Protein AF-A0A967GK00-F1 (afdb_monomer_lite)

Secondary structure (DSSP, 8-state):
----S---------TTHHHH--HHHHHHHHHHHHHS---HHHHHHHHHHHHHHHHHHHHHHHHHHHHTTSS-HHHHHHHHHHHHHHHHHHHHHHHH--

Structure (mmCIF, N/CA/C/O backbone):
data_AF-A0A967GK00-F1
#
_entry.id   AF-A0A967GK00-F1
#
loop_
_atom_site.group_PDB
_atom_site.id
_atom_site.type_symbol
_atom_site.label_atom_id
_atom_site.label_alt_id
_atom_site.label_comp_id
_atom_site.label_asym_id
_atom_site.label_entity_id
_atom_site.label_seq_id
_atom_site.pdbx_PDB_ins_code
_atom_site.Cartn_x
_atom_site.Cartn_y
_atom_site.Cartn_z
_atom_site.occupancy
_atom_site.B_iso_or_equiv
_atom_site.auth_seq_id
_atom_site.auth_comp_id
_atom_site.auth_asym_id
_atom_site.auth_atom_id
_atom_site.pdbx_PDB_model_num
ATOM 1 N N . MET A 1 1 ? 28.459 27.194 -27.370 1.00 40.53 1 MET A N 1
ATOM 2 C CA . MET A 1 1 ? 28.196 26.774 -25.976 1.00 40.53 1 MET A CA 1
ATOM 3 C C . MET A 1 1 ? 26.687 26.791 -25.771 1.00 40.53 1 MET A C 1
ATOM 5 O O . MET A 1 1 ? 26.167 27.741 -25.201 1.00 40.53 1 MET A O 1
ATOM 9 N N . ASN A 1 2 ? 25.970 25.809 -26.327 1.00 37.00 2 ASN A N 1
ATOM 10 C CA . ASN A 1 2 ? 24.508 25.819 -26.286 1.00 37.00 2 ASN A CA 1
ATOM 11 C C . ASN A 1 2 ? 23.996 25.078 -25.055 1.00 37.00 2 ASN A C 1
ATOM 13 O O . ASN A 1 2 ? 24.084 23.857 -24.944 1.00 37.00 2 ASN A O 1
ATOM 17 N N . SER A 1 3 ? 23.472 25.897 -24.149 1.00 50.66 3 SER A N 1
ATOM 18 C CA . SER A 1 3 ? 22.549 25.573 -23.074 1.00 50.66 3 SER A CA 1
ATOM 19 C C . SER A 1 3 ? 21.482 24.572 -23.529 1.00 50.66 3 SER A C 1
ATOM 21 O O . SER A 1 3 ? 20.521 24.950 -24.188 1.00 50.66 3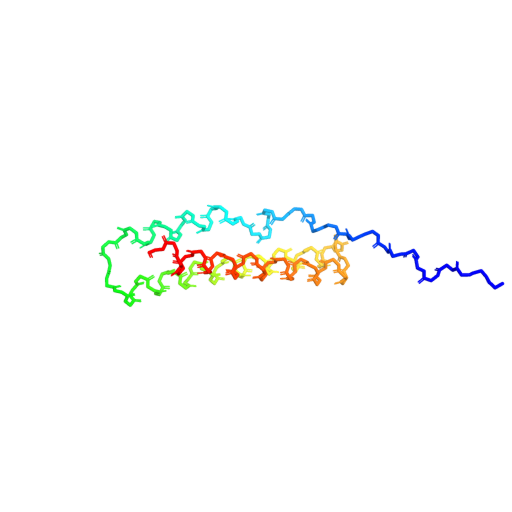 SER A O 1
ATOM 23 N N . THR A 1 4 ? 21.649 23.308 -23.140 1.00 50.62 4 THR A N 1
ATOM 24 C CA . THR A 1 4 ? 20.596 22.275 -23.196 1.00 50.62 4 THR A CA 1
ATOM 25 C C . THR A 1 4 ? 20.560 21.511 -21.865 1.00 50.62 4 THR A C 1
ATOM 27 O O . THR A 1 4 ? 20.416 20.299 -21.829 1.00 50.62 4 THR A O 1
ATOM 30 N N . LEU A 1 5 ? 20.782 22.219 -20.749 1.00 51.03 5 LEU A N 1
ATOM 31 C CA . LEU A 1 5 ? 20.806 21.644 -19.393 1.00 51.03 5 LEU A CA 1
ATOM 32 C C . LEU A 1 5 ? 19.485 21.820 -18.625 1.00 51.03 5 LEU A C 1
ATOM 34 O O . LEU A 1 5 ? 19.451 21.590 -17.422 1.00 51.03 5 LEU A O 1
ATOM 38 N N . LEU A 1 6 ? 18.401 22.222 -19.294 1.00 49.16 6 LEU A N 1
ATOM 39 C CA . LEU A 1 6 ? 17.076 22.366 -18.680 1.00 49.16 6 LEU A CA 1
ATOM 40 C C . LEU A 1 6 ? 15.940 21.886 -19.595 1.00 49.16 6 LEU A C 1
ATOM 42 O O . LEU A 1 6 ? 14.817 22.365 -19.462 1.00 49.16 6 LEU A O 1
ATOM 46 N N . ASP A 1 7 ? 16.191 20.918 -20.482 1.00 47.00 7 ASP A N 1
ATOM 47 C CA . ASP A 1 7 ? 15.090 20.037 -20.889 1.00 47.00 7 ASP A CA 1
ATOM 48 C C . ASP A 1 7 ? 14.865 19.102 -19.705 1.00 47.00 7 ASP A C 1
ATOM 50 O O . ASP A 1 7 ? 15.509 18.069 -19.536 1.00 47.00 7 ASP A O 1
ATOM 54 N N . SER A 1 8 ? 14.053 19.588 -18.770 1.00 54.59 8 SER A N 1
ATOM 55 C CA . SER A 1 8 ? 13.590 18.777 -17.658 1.00 54.59 8 SER A CA 1
ATOM 56 C C . SER A 1 8 ? 12.787 17.667 -18.311 1.00 54.59 8 SER A C 1
ATOM 58 O O . SER A 1 8 ? 11.767 17.977 -18.928 1.00 54.59 8 SER A O 1
ATOM 60 N N . ASP A 1 9 ? 13.260 16.421 -18.227 1.00 55.47 9 ASP A N 1
ATOM 61 C CA . ASP A 1 9 ? 12.470 15.263 -18.641 1.00 55.47 9 ASP A CA 1
ATOM 62 C C . ASP A 1 9 ? 11.039 15.488 -18.129 1.00 55.47 9 ASP A C 1
ATOM 64 O O . ASP A 1 9 ? 10.872 15.730 -16.921 1.00 55.47 9 ASP A O 1
ATOM 68 N N . PRO A 1 10 ? 10.020 15.527 -19.013 1.00 58.19 10 PRO A N 1
ATOM 69 C CA . PRO A 1 10 ? 8.656 15.800 -18.590 1.00 58.19 10 PRO A CA 1
ATOM 70 C C . PRO A 1 10 ? 8.337 14.836 -17.456 1.00 58.19 10 PRO A C 1
ATOM 72 O O . PRO A 1 10 ? 8.632 13.650 -17.591 1.00 58.19 10 PRO A O 1
ATOM 75 N N . ILE A 1 11 ? 7.817 15.354 -16.330 1.00 60.47 11 ILE A N 1
ATOM 76 C CA . ILE A 1 11 ? 7.574 14.575 -15.105 1.00 60.47 11 ILE A CA 1
ATOM 77 C C . ILE A 1 11 ? 6.924 13.255 -15.507 1.00 60.47 11 ILE A C 1
ATOM 79 O O . ILE A 1 11 ? 5.750 13.216 -15.875 1.00 60.47 11 ILE A O 1
ATOM 83 N N . GLN A 1 12 ? 7.718 12.184 -15.505 1.00 66.75 12 GLN A N 1
ATOM 84 C CA . GLN A 1 12 ? 7.258 10.933 -16.071 1.00 66.75 12 GLN A CA 1
ATOM 85 C C . GLN A 1 12 ? 6.254 10.339 -15.097 1.00 66.75 12 GLN A C 1
ATOM 87 O O . GLN A 1 12 ? 6.599 9.923 -13.985 1.00 66.75 12 GLN A O 1
ATOM 92 N N . GLU A 1 13 ? 5.000 10.354 -15.528 1.00 81.81 13 GLU A N 1
ATOM 93 C CA . GLU A 1 13 ? 3.874 9.888 -14.747 1.00 81.81 13 GLU A CA 1
ATOM 94 C C . GLU A 1 13 ? 4.030 8.411 -14.374 1.00 81.81 13 GLU A C 1
ATOM 96 O O . GLU A 1 13 ? 4.479 7.585 -15.173 1.00 81.81 13 GLU A O 1
ATOM 101 N N . VAL A 1 14 ? 3.647 8.058 -13.143 1.00 88.62 14 VAL A N 1
ATOM 102 C CA . VAL A 1 14 ? 3.673 6.659 -12.695 1.00 88.62 14 VAL A CA 1
ATOM 103 C C . VAL A 1 14 ? 2.613 5.891 -13.481 1.00 88.62 14 VAL A C 1
ATOM 105 O O . VAL A 1 14 ? 1.415 6.073 -13.256 1.00 88.62 14 VAL A O 1
ATOM 108 N N . SER A 1 15 ? 3.037 5.036 -14.411 1.00 89.06 15 SER A N 1
ATOM 109 C CA . SER A 1 15 ? 2.135 4.214 -15.221 1.00 89.06 15 SER A CA 1
ATOM 110 C C . SER A 1 15 ? 1.465 3.128 -14.372 1.00 89.06 15 SER A C 1
ATOM 112 O O . SER A 1 15 ? 2.000 2.679 -13.356 1.00 89.06 15 SER A O 1
ATOM 114 N N . GLY A 1 16 ? 0.260 2.696 -14.754 1.00 92.19 16 GLY A N 1
ATOM 115 C CA . GLY A 1 16 ? -0.403 1.556 -14.108 1.00 92.19 16 GLY A CA 1
ATOM 116 C C . GLY A 1 16 ? -0.569 1.697 -12.586 1.00 92.19 16 GLY A C 1
ATOM 117 O O . GLY A 1 16 ? -0.381 0.720 -11.863 1.00 92.19 16 GLY A O 1
ATOM 118 N N . ARG A 1 17 ? -0.891 2.900 -12.087 1.00 95.44 17 ARG A N 1
ATOM 119 C CA . ARG A 1 17 ? -1.007 3.218 -10.645 1.00 95.44 17 ARG A CA 1
ATOM 120 C C . ARG A 1 17 ? -1.874 2.230 -9.861 1.00 95.44 17 ARG A C 1
ATOM 122 O O . ARG A 1 17 ? -1.502 1.829 -8.766 1.00 95.44 17 ARG A O 1
ATOM 129 N N . ARG A 1 18 ? -2.999 1.800 -10.446 1.00 95.75 18 ARG A N 1
ATOM 130 C CA . ARG A 1 18 ? -3.936 0.844 -9.827 1.00 95.75 18 ARG A CA 1
ATOM 131 C C . ARG A 1 18 ? -3.331 -0.539 -9.596 1.00 95.75 18 ARG A C 1
ATOM 133 O O . ARG A 1 18 ? -3.790 -1.228 -8.697 1.00 95.75 18 ARG A O 1
ATOM 140 N N . ALA A 1 19 ? -2.336 -0.933 -10.393 1.00 97.12 19 ALA A N 1
ATOM 141 C CA . ALA A 1 19 ? -1.618 -2.183 -10.170 1.00 97.12 19 ALA A CA 1
ATOM 142 C C . ALA A 1 19 ? -0.657 -2.073 -8.976 1.00 97.12 19 ALA A C 1
ATOM 144 O O . ALA A 1 19 ? -0.488 -3.053 -8.266 1.00 97.12 19 ALA A O 1
ATOM 145 N N . ILE A 1 20 ? -0.089 -0.885 -8.717 1.00 97.75 20 ILE A N 1
ATOM 146 C CA . ILE A 1 20 ? 0.745 -0.633 -7.528 1.00 97.75 20 ILE A CA 1
ATOM 147 C C . ILE A 1 20 ? -0.130 -0.592 -6.272 1.00 97.75 20 ILE A C 1
ATOM 149 O O . ILE A 1 20 ? 0.158 -1.263 -5.291 1.00 97.75 20 ILE A O 1
ATOM 153 N N . VAL A 1 21 ? -1.204 0.199 -6.287 1.00 98.00 21 VAL A N 1
ATOM 154 C CA . VAL A 1 21 ? -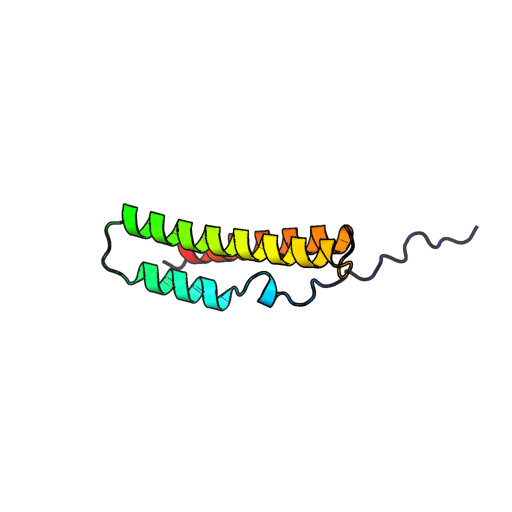2.149 0.269 -5.169 1.00 98.00 21 VAL A CA 1
ATOM 155 C C . VAL A 1 21 ? -3.517 0.737 -5.649 1.00 98.00 21 VAL A C 1
ATOM 157 O O . VAL A 1 21 ? -3.654 1.743 -6.351 1.00 98.00 21 VAL A O 1
ATOM 160 N N . HIS A 1 22 ? -4.561 0.016 -5.246 1.00 97.50 22 HIS A N 1
ATOM 161 C CA . HIS A 1 22 ? -5.940 0.363 -5.556 1.00 97.50 22 HIS A CA 1
ATOM 162 C C . HIS A 1 22 ? -6.612 1.057 -4.365 1.00 97.50 22 HIS A C 1
ATOM 164 O O . HIS A 1 22 ? -7.373 0.444 -3.616 1.00 97.50 22 HIS A O 1
ATOM 170 N N . ARG A 1 23 ? -6.346 2.360 -4.206 1.00 95.06 23 ARG A N 1
ATOM 171 C CA . ARG A 1 23 ? -6.776 3.155 -3.040 1.00 95.06 23 ARG A CA 1
ATOM 172 C C . ARG A 1 23 ? -8.248 2.963 -2.653 1.00 95.06 23 ARG A C 1
ATOM 174 O O . ARG A 1 23 ? -8.532 2.653 -1.508 1.00 95.06 23 ARG A O 1
ATOM 181 N N . ALA A 1 24 ? -9.170 3.075 -3.610 1.00 94.94 24 ALA A N 1
ATOM 182 C CA . ALA A 1 24 ? -10.604 2.969 -3.326 1.00 94.94 24 ALA A CA 1
ATOM 183 C C . ALA A 1 24 ? -11.037 1.574 -2.829 1.00 94.94 24 ALA A C 1
ATOM 185 O O . ALA A 1 24 ? -12.020 1.464 -2.105 1.00 94.94 24 ALA A O 1
ATOM 186 N N . ALA A 1 25 ? -10.312 0.516 -3.215 1.00 96.31 25 ALA A N 1
ATOM 187 C CA . ALA A 1 25 ? -10.592 -0.835 -2.718 1.00 96.31 25 ALA A CA 1
ATOM 188 C C . ALA A 1 25 ? -10.063 -0.975 -1.291 1.00 96.31 25 ALA A C 1
ATOM 190 O O . ALA A 1 25 ? -10.801 -1.394 -0.409 1.00 96.31 25 ALA A O 1
ATOM 191 N N . LEU A 1 26 ? -8.840 -0.491 -1.054 1.00 97.12 26 LEU A N 1
ATOM 192 C CA . LEU A 1 26 ? -8.232 -0.463 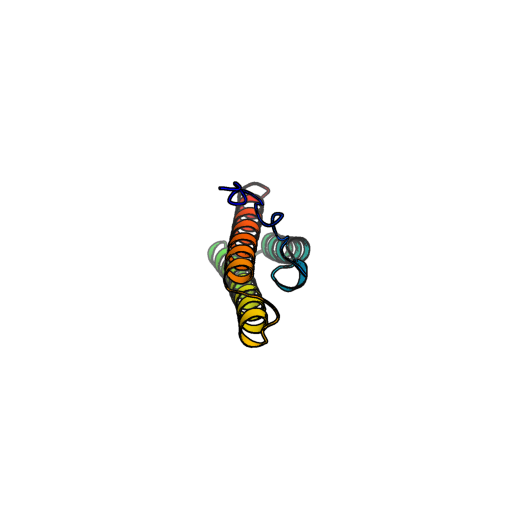0.270 1.00 97.12 26 LEU A CA 1
ATOM 193 C C . LEU A 1 26 ? -9.094 0.315 1.282 1.00 97.12 26 LEU A C 1
ATOM 195 O O . LEU A 1 26 ? -9.346 -0.159 2.382 1.00 97.12 26 LEU A O 1
ATOM 199 N N . GLU A 1 27 ? -9.615 1.482 0.900 1.00 96.50 27 GLU A N 1
ATOM 200 C CA . GLU A 1 27 ? -10.565 2.256 1.715 1.00 96.50 27 GLU A CA 1
ATOM 201 C C . GLU A 1 27 ? -11.895 1.524 1.949 1.00 96.50 27 GLU A C 1
ATOM 203 O O . GLU A 1 27 ? -12.540 1.733 2.974 1.00 96.50 27 GLU A O 1
ATOM 208 N N . GLY A 1 28 ? -12.335 0.688 1.006 1.00 96.44 28 GLY A N 1
ATOM 209 C CA . GLY A 1 28 ? -13.480 -0.206 1.185 1.00 96.44 28 GLY A CA 1
ATOM 210 C C . GLY A 1 28 ? -13.210 -1.248 2.267 1.00 96.44 28 GLY A C 1
ATOM 211 O O . GLY A 1 28 ? -13.926 -1.285 3.262 1.00 96.44 28 GLY A O 1
ATOM 212 N N . GLU A 1 29 ? -12.119 -2.000 2.134 1.00 97.06 29 GLU A N 1
ATOM 213 C CA . GLU A 1 29 ? -11.718 -3.038 3.095 1.00 97.06 29 GLU A CA 1
ATOM 214 C C . GLU A 1 29 ? -11.539 -2.476 4.515 1.00 97.06 29 GLU A C 1
ATOM 216 O O . GLU A 1 29 ? -11.969 -3.072 5.504 1.00 97.06 29 GLU A O 1
ATOM 221 N N . LEU A 1 30 ? -10.933 -1.291 4.641 1.00 96.38 30 LEU A N 1
ATOM 222 C CA . LEU A 1 30 ? -10.759 -0.653 5.943 1.00 96.38 30 LEU A CA 1
ATOM 223 C C . LEU A 1 30 ? -12.076 -0.172 6.566 1.00 96.38 30 LEU A C 1
ATOM 225 O O . LEU A 1 30 ? -12.185 -0.163 7.795 1.00 96.38 30 LEU A O 1
ATOM 229 N N . ARG A 1 31 ? -13.061 0.233 5.753 1.00 95.44 31 ARG A N 1
ATOM 230 C CA . ARG A 1 31 ? -14.411 0.564 6.234 1.00 95.44 31 ARG A CA 1
ATOM 231 C C . ARG A 1 31 ? -15.154 -0.682 6.693 1.00 95.44 31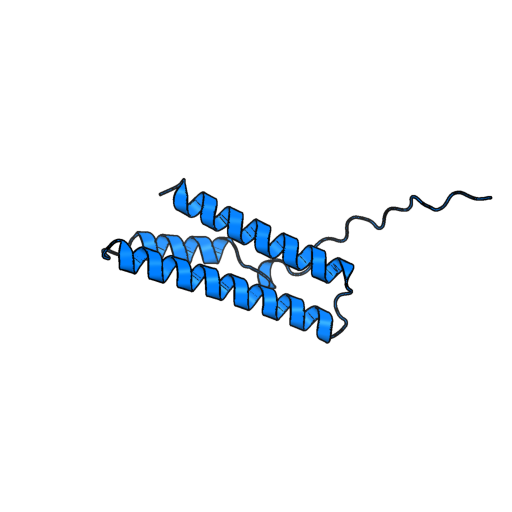 ARG A C 1
ATOM 233 O O . ARG A 1 31 ? -15.718 -0.661 7.777 1.00 95.44 31 ARG A O 1
ATOM 240 N N . GLU A 1 32 ? -15.057 -1.780 5.952 1.00 95.88 32 GLU A N 1
ATOM 241 C CA . GLU A 1 32 ? -15.646 -3.057 6.366 1.00 95.88 32 GLU A CA 1
ATOM 242 C C . GLU A 1 32 ? -15.101 -3.495 7.730 1.00 95.88 32 GLU A C 1
ATOM 244 O O . GLU A 1 32 ? -15.873 -3.791 8.636 1.00 95.88 32 GLU A O 1
ATOM 249 N N . ILE A 1 33 ? -13.779 -3.438 7.940 1.00 95.75 33 ILE A N 1
ATOM 250 C CA . ILE A 1 33 ? -13.167 -3.723 9.252 1.00 95.75 33 ILE A CA 1
ATOM 251 C C . ILE A 1 33 ? -13.695 -2.780 10.341 1.00 95.75 33 ILE A C 1
ATOM 253 O O . ILE A 1 33 ? -13.847 -3.190 11.497 1.00 95.75 33 ILE A O 1
ATOM 257 N N . ALA A 1 34 ? -13.941 -1.517 9.993 1.00 92.44 34 ALA A N 1
ATOM 258 C CA . ALA A 1 34 ? -14.432 -0.514 10.923 1.00 92.44 34 ALA A CA 1
ATOM 259 C C . ALA A 1 34 ? -15.870 -0.763 11.391 1.00 92.44 34 ALA A C 1
ATOM 261 O O . ALA A 1 34 ? -16.187 -0.414 12.527 1.00 92.44 34 ALA A O 1
ATOM 262 N N . GLU A 1 35 ? -16.696 -1.364 10.537 1.00 94.38 35 GLU A N 1
ATOM 263 C CA . GLU A 1 35 ? -18.099 -1.698 10.799 1.00 94.38 35 GLU A CA 1
ATOM 264 C C . GLU A 1 35 ? -18.269 -3.001 11.598 1.00 94.38 35 GLU A C 1
ATOM 266 O O . GLU A 1 35 ? -19.335 -3.243 12.163 1.00 94.38 35 GLU A O 1
ATOM 271 N N . LEU A 1 36 ? -17.226 -3.834 11.691 1.00 94.19 36 LEU A N 1
ATOM 272 C CA . LEU A 1 36 ? -17.258 -5.045 12.511 1.00 94.19 36 LEU A CA 1
ATOM 273 C C . LEU A 1 36 ? -17.296 -4.711 14.010 1.00 94.19 36 LEU A C 1
ATOM 275 O O . LEU A 1 36 ? -16.482 -3.925 14.505 1.00 94.19 36 LEU A O 1
ATOM 279 N N . ASP A 1 37 ? -18.165 -5.407 14.747 1.00 95.12 37 ASP A N 1
ATOM 280 C CA . ASP A 1 37 ? -18.211 -5.372 16.213 1.00 95.12 37 ASP A CA 1
ATOM 281 C C . ASP A 1 37 ? -17.066 -6.209 16.808 1.00 95.12 37 ASP A C 1
ATOM 283 O O . ASP A 1 37 ? -17.223 -7.367 17.197 1.00 95.12 37 ASP A O 1
ATOM 287 N N . LEU A 1 38 ? -15.861 -5.637 16.783 1.00 94.81 38 LEU A N 1
ATOM 288 C CA . LEU A 1 38 ? -14.637 -6.253 17.288 1.00 94.81 38 LEU A CA 1
ATOM 289 C C . LEU A 1 38 ? -14.049 -5.447 18.449 1.00 94.81 38 LEU A C 1
ATOM 291 O O . LEU A 1 38 ? -14.115 -4.212 18.460 1.00 94.81 38 LEU A O 1
ATOM 295 N N . PRO A 1 39 ? -13.340 -6.108 19.383 1.00 96.81 39 PRO A N 1
ATOM 296 C CA . PRO A 1 39 ? -12.493 -5.406 20.335 1.00 96.81 39 PRO A CA 1
ATOM 297 C C . PRO A 1 39 ? -11.503 -4.481 19.610 1.00 96.81 39 PRO A C 1
ATOM 299 O O . PRO A 1 39 ? -10.873 -4.868 18.624 1.00 96.81 39 PRO A O 1
ATOM 302 N N . LYS A 1 40 ? -11.291 -3.268 20.141 1.00 92.25 40 LYS A N 1
ATOM 303 C CA . LYS A 1 40 ? -10.434 -2.237 19.513 1.00 92.25 40 LYS A CA 1
ATOM 304 C C . LYS A 1 40 ? -9.041 -2.743 19.117 1.00 92.25 40 LYS A C 1
ATOM 306 O O . LYS A 1 40 ? -8.515 -2.360 18.073 1.00 92.25 40 LYS A O 1
ATOM 311 N N . GLY A 1 41 ? -8.435 -3.593 19.950 1.00 96.25 41 GLY A N 1
ATOM 312 C CA . GLY A 1 41 ? -7.120 -4.179 19.678 1.00 96.25 41 GLY A CA 1
ATOM 313 C C . GLY A 1 41 ? -7.119 -5.087 18.446 1.00 96.25 41 GLY A C 1
ATOM 314 O O . GLY A 1 41 ? -6.216 -4.996 17.617 1.00 96.25 41 GLY A O 1
ATOM 315 N N . GLU A 1 42 ? -8.160 -5.903 18.287 1.00 97.06 42 GLU A N 1
ATOM 316 C CA . GLU A 1 42 ? -8.312 -6.795 17.139 1.00 97.06 42 GLU A CA 1
ATOM 317 C C . GLU A 1 42 ? -8.604 -6.010 15.859 1.00 97.06 42 GLU A C 1
ATOM 319 O O . GLU A 1 42 ? -7.975 -6.243 14.827 1.00 97.06 42 GLU A O 1
ATOM 324 N N . GLN A 1 43 ? -9.484 -5.012 15.935 1.00 95.50 43 GLN A N 1
ATOM 325 C CA . GLN A 1 43 ? -9.788 -4.148 14.797 1.00 95.50 43 GLN A CA 1
ATOM 326 C C . GLN A 1 43 ? -8.536 -3.413 14.287 1.00 95.50 43 GLN A C 1
ATOM 328 O O . GLN A 1 43 ? -8.283 -3.359 13.079 1.00 95.50 43 GLN A O 1
ATOM 333 N N . ARG A 1 44 ? -7.697 -2.905 15.203 1.00 95.06 44 ARG A N 1
ATOM 334 C CA . ARG A 1 44 ? -6.401 -2.299 14.863 1.00 95.06 44 ARG A CA 1
ATOM 335 C C . ARG A 1 44 ? -5.456 -3.308 14.213 1.00 95.06 44 ARG A C 1
ATOM 337 O O . ARG A 1 44 ? -4.814 -2.970 13.223 1.00 95.06 44 ARG A O 1
ATOM 344 N N . ALA A 1 45 ? -5.367 -4.529 14.741 1.00 97.62 45 ALA A N 1
ATOM 345 C CA . ALA A 1 45 ? -4.514 -5.571 14.171 1.00 97.62 45 ALA A CA 1
ATOM 346 C C . ALA A 1 45 ? -4.926 -5.924 12.732 1.00 97.62 45 ALA A C 1
ATOM 348 O O . ALA A 1 45 ? -4.070 -5.971 11.850 1.00 97.62 45 ALA A O 1
ATOM 349 N N . ARG A 1 46 ? -6.232 -6.081 12.470 1.00 97.88 46 ARG A N 1
ATOM 350 C CA . ARG A 1 46 ? -6.761 -6.340 11.120 1.00 97.88 46 ARG A CA 1
ATOM 351 C C . ARG A 1 46 ? -6.501 -5.177 10.161 1.00 97.88 46 ARG A C 1
ATOM 353 O O . ARG A 1 46 ? -6.029 -5.398 9.051 1.00 97.88 46 ARG A O 1
ATOM 360 N N . THR A 1 47 ? -6.721 -3.943 10.617 1.00 96.62 47 THR A N 1
ATOM 361 C CA . THR A 1 47 ? -6.413 -2.723 9.846 1.00 96.62 47 THR A CA 1
ATOM 362 C C . THR A 1 47 ? -4.938 -2.693 9.431 1.00 96.62 47 THR A C 1
ATOM 364 O O . THR A 1 47 ? -4.613 -2.481 8.264 1.00 96.62 47 THR A O 1
ATOM 367 N N . LEU A 1 48 ? -4.026 -2.948 10.377 1.00 96.94 48 LEU A N 1
ATOM 368 C CA . LEU A 1 48 ? -2.587 -2.979 10.104 1.00 96.94 48 LEU A CA 1
ATOM 369 C C . LEU A 1 48 ? -2.198 -4.113 9.151 1.00 96.94 48 LEU A C 1
ATOM 371 O O . LEU A 1 48 ? -1.322 -3.912 8.312 1.00 96.94 48 LEU A O 1
ATOM 375 N N . ALA A 1 49 ? -2.839 -5.279 9.255 1.00 98.19 49 ALA A N 1
ATOM 376 C CA . ALA A 1 49 ? -2.591 -6.400 8.353 1.00 98.19 49 ALA A CA 1
ATOM 377 C C . ALA A 1 49 ? -2.943 -6.048 6.899 1.00 98.19 49 ALA A C 1
ATOM 379 O O . ALA A 1 49 ? -2.130 -6.282 6.006 1.00 98.19 49 ALA A O 1
ATOM 380 N N . VAL A 1 50 ? -4.098 -5.416 6.674 1.00 98.12 50 VAL A N 1
ATOM 381 C CA . VAL A 1 50 ? -4.537 -4.963 5.344 1.00 98.12 50 VAL A CA 1
ATOM 382 C C . VAL A 1 50 ? -3.587 -3.907 4.766 1.00 98.12 50 VAL A C 1
ATOM 384 O O . VAL A 1 50 ? -3.117 -4.039 3.636 1.00 98.12 50 VAL A O 1
ATOM 387 N N . LEU A 1 51 ? -3.211 -2.899 5.559 1.00 97.69 51 LEU A N 1
ATOM 388 C CA . LEU A 1 51 ? -2.247 -1.877 5.131 1.00 97.69 51 LEU A CA 1
ATOM 389 C C . LEU A 1 51 ? -0.874 -2.472 4.789 1.00 97.69 51 LEU A C 1
ATOM 391 O O . LEU A 1 51 ? -0.237 -2.054 3.820 1.00 97.69 51 LEU A O 1
ATOM 395 N N . ARG A 1 52 ? -0.413 -3.455 5.572 1.00 97.94 52 ARG A N 1
ATOM 396 C CA . ARG A 1 52 ? 0.850 -4.154 5.313 1.00 97.94 52 ARG A CA 1
ATOM 397 C C . ARG A 1 52 ? 0.789 -4.945 4.012 1.00 97.94 52 ARG A C 1
ATOM 399 O O . ARG A 1 52 ? 1.710 -4.834 3.212 1.00 97.94 52 ARG A O 1
ATOM 406 N N . ALA A 1 53 ? -0.295 -5.682 3.782 1.00 98.38 53 ALA A N 1
ATOM 407 C CA . ALA A 1 53 ? -0.489 -6.433 2.548 1.00 98.38 53 ALA A CA 1
ATOM 408 C C . ALA A 1 53 ? -0.482 -5.510 1.317 1.00 98.38 53 ALA A C 1
ATOM 410 O O . ALA A 1 53 ? 0.181 -5.814 0.330 1.00 98.38 53 ALA A O 1
ATOM 411 N N . ALA A 1 54 ? -1.134 -4.345 1.398 1.00 98.38 54 ALA A N 1
ATOM 412 C CA . ALA A 1 54 ? -1.121 -3.355 0.322 1.00 98.38 54 ALA A CA 1
ATOM 413 C C . ALA A 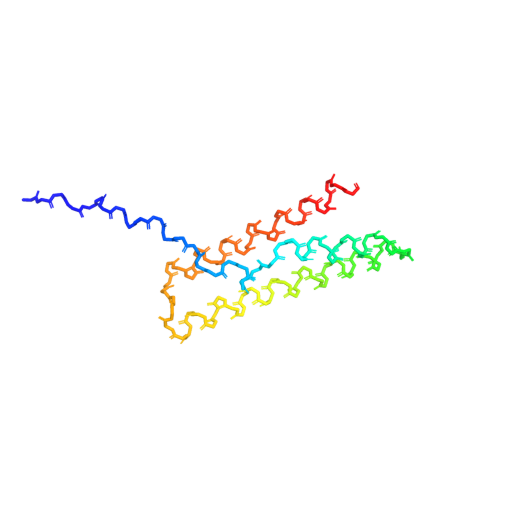1 54 ? 0.287 -2.790 0.046 1.00 98.38 54 ALA A C 1
ATOM 415 O O . ALA A 1 54 ? 0.671 -2.622 -1.112 1.00 98.38 54 ALA A O 1
ATOM 416 N N . LEU A 1 55 ? 1.071 -2.520 1.097 1.00 98.12 55 LEU A N 1
ATOM 417 C CA . LEU A 1 55 ? 2.468 -2.090 0.969 1.00 98.12 55 LEU A CA 1
ATOM 418 C C . LEU A 1 55 ? 3.353 -3.165 0.331 1.00 98.12 55 LEU A C 1
ATOM 420 O O . LEU A 1 55 ? 4.153 -2.847 -0.549 1.00 98.12 55 LEU A O 1
ATOM 424 N N . ASP A 1 56 ? 3.224 -4.413 0.779 1.00 98.56 56 ASP A N 1
ATOM 425 C CA . ASP A 1 56 ? 4.011 -5.538 0.272 1.00 98.56 56 ASP A CA 1
ATOM 426 C C . ASP A 1 56 ? 3.672 -5.814 -1.202 1.00 98.56 56 ASP A C 1
ATOM 428 O O . ASP A 1 56 ? 4.577 -5.920 -2.030 1.00 98.56 56 ASP A O 1
ATOM 432 N N . HIS A 1 57 ? 2.381 -5.816 -1.555 1.00 98.56 57 HIS A N 1
ATOM 433 C CA . HIS A 1 57 ? 1.908 -5.935 -2.940 1.00 98.56 57 HIS A CA 1
ATOM 434 C C . HIS A 1 57 ? 2.476 -4.827 -3.832 1.00 98.56 57 HIS A C 1
ATOM 436 O O . HIS A 1 57 ? 3.086 -5.103 -4.865 1.00 98.56 57 HIS A O 1
ATOM 442 N N . GLY A 1 58 ? 2.329 -3.565 -3.420 1.00 98.31 58 GLY A N 1
ATOM 443 C CA . GLY A 1 58 ? 2.796 -2.433 -4.215 1.00 98.31 58 GLY A CA 1
ATOM 444 C C . GLY A 1 58 ? 4.309 -2.436 -4.422 1.00 98.31 58 GLY A C 1
ATOM 445 O O . GLY A 1 58 ? 4.774 -2.148 -5.523 1.00 98.31 58 GLY A O 1
ATOM 446 N N . ARG A 1 59 ? 5.084 -2.809 -3.396 1.00 98.44 59 ARG A N 1
ATOM 447 C CA . ARG A 1 59 ? 6.540 -2.981 -3.515 1.00 98.44 59 ARG A CA 1
ATOM 448 C C . ARG A 1 59 ? 6.899 -4.110 -4.472 1.00 98.44 59 ARG A C 1
ATOM 450 O O . ARG A 1 59 ? 7.768 -3.902 -5.312 1.00 98.44 59 ARG A O 1
ATOM 457 N N . GLY A 1 60 ? 6.208 -5.247 -4.388 1.00 98.62 60 GLY A N 1
ATOM 458 C CA . GLY A 1 60 ? 6.412 -6.375 -5.296 1.00 98.62 60 GLY A CA 1
ATOM 459 C C . GLY A 1 60 ? 6.149 -6.008 -6.758 1.00 98.62 60 GLY A C 1
ATOM 460 O O . GLY A 1 60 ? 6.935 -6.354 -7.634 1.00 98.62 60 GLY A O 1
ATOM 461 N N . GLU A 1 61 ? 5.100 -5.232 -7.038 1.00 98.38 61 GLU A N 1
ATOM 462 C CA . GLU A 1 61 ? 4.831 -4.748 -8.399 1.00 98.38 61 GLU A CA 1
ATOM 463 C C . GLU A 1 61 ? 5.888 -3.751 -8.892 1.00 98.38 61 GLU A C 1
ATOM 465 O O . GLU A 1 61 ? 6.267 -3.781 -10.064 1.00 98.38 61 GLU A O 1
ATOM 470 N N . VAL A 1 62 ? 6.401 -2.878 -8.020 1.00 98.00 62 VAL A N 1
ATOM 471 C CA . VAL A 1 62 ? 7.487 -1.954 -8.380 1.00 98.00 62 VAL A CA 1
ATOM 472 C C . VAL A 1 62 ? 8.792 -2.707 -8.650 1.00 98.00 62 VAL A C 1
ATOM 474 O O . VAL A 1 62 ? 9.449 -2.447 -9.657 1.00 98.00 62 VAL A O 1
ATOM 477 N N . GLU A 1 63 ? 9.138 -3.673 -7.800 1.00 98.25 63 GLU A N 1
ATOM 478 C CA . GLU A 1 63 ? 10.296 -4.552 -7.982 1.00 98.25 63 GLU A CA 1
ATOM 479 C C . GLU A 1 63 ? 10.196 -5.342 -9.290 1.00 98.25 63 GLU A C 1
ATOM 481 O O . GLU A 1 63 ? 11.129 -5.337 -10.092 1.00 98.25 63 GLU A O 1
ATOM 486 N N . LYS A 1 64 ? 9.039 -5.951 -9.564 1.00 98.19 64 LYS A N 1
ATOM 487 C CA . LYS A 1 64 ? 8.777 -6.689 -10.803 1.00 98.19 64 LYS A CA 1
ATOM 488 C C . LYS A 1 64 ? 9.014 -5.836 -12.052 1.00 98.19 64 LYS A C 1
ATOM 490 O O . LYS A 1 64 ? 9.629 -6.313 -13.005 1.00 98.19 64 LYS A O 1
ATOM 495 N N . ARG A 1 65 ? 8.551 -4.581 -12.068 1.00 96.94 65 ARG A N 1
ATOM 496 C CA . ARG A 1 65 ? 8.759 -3.659 -13.204 1.00 96.94 65 ARG A CA 1
ATOM 497 C C . ARG A 1 65 ? 10.227 -3.299 -13.396 1.00 96.94 65 ARG A C 1
ATOM 499 O O . ARG A 1 65 ? 10.698 -3.223 -14.526 1.00 96.94 65 ARG A O 1
ATOM 506 N N . PHE A 1 66 ? 10.953 -3.098 -12.300 1.00 96.50 66 PHE A N 1
ATOM 507 C CA . PHE A 1 66 ? 12.384 -2.824 -12.362 1.00 96.50 66 PHE A CA 1
ATOM 508 C C . PHE A 1 66 ? 13.160 -4.034 -12.902 1.00 96.50 66 PHE A C 1
ATOM 510 O O . PHE A 1 66 ? 13.933 -3.908 -13.848 1.00 96.50 66 PHE A O 1
ATOM 517 N N . LEU A 1 67 ? 12.902 -5.228 -12.362 1.00 97.75 67 LEU A N 1
ATOM 518 C CA . LEU A 1 67 ? 13.590 -6.460 -12.762 1.00 97.75 67 LEU A CA 1
ATOM 519 C C . LEU A 1 67 ? 13.266 -6.910 -14.194 1.00 97.75 67 LEU A C 1
ATOM 521 O O . LEU A 1 67 ? 14.102 -7.537 -14.839 1.00 97.75 67 LEU A O 1
ATOM 525 N N . SER A 1 68 ? 12.075 -6.589 -14.704 1.00 97.06 68 SER A N 1
ATOM 526 C CA . SER A 1 68 ? 11.683 -6.869 -16.096 1.00 97.06 68 SER A CA 1
ATOM 527 C C . SER A 1 68 ? 12.234 -5.859 -17.109 1.00 97.06 68 SER A C 1
ATOM 529 O O . SER A 1 68 ? 12.084 -6.068 -18.311 1.00 97.06 68 SER A O 1
ATOM 531 N N . GLY A 1 69 ? 12.876 -4.776 -16.654 1.00 92.94 69 GLY A N 1
ATOM 532 C CA . GLY A 1 69 ? 13.362 -3.696 -17.517 1.00 92.94 69 GLY A CA 1
ATOM 533 C C . GLY A 1 69 ? 12.264 -2.751 -18.019 1.00 92.94 69 GLY A C 1
ATOM 534 O O . GLY A 1 69 ? 12.543 -1.878 -18.836 1.00 92.94 69 GLY A O 1
ATOM 535 N N . GLU A 1 70 ? 11.027 -2.892 -17.528 1.00 91.44 70 GLU A N 1
ATOM 536 C CA . GLU A 1 70 ? 9.903 -1.999 -17.845 1.00 91.44 70 GLU A CA 1
ATOM 537 C C . GLU A 1 70 ? 10.044 -0.616 -17.186 1.00 91.44 70 GLU A C 1
ATOM 539 O O . GLU A 1 70 ? 9.419 0.352 -17.626 1.00 91.44 70 GLU A O 1
ATOM 544 N N . ALA A 1 71 ? 10.843 -0.512 -16.119 1.00 92.12 71 ALA A N 1
ATOM 545 C CA . ALA A 1 71 ? 11.099 0.725 -15.393 1.00 92.12 71 ALA A CA 1
ATOM 546 C C . ALA A 1 71 ? 12.593 0.913 -15.105 1.00 92.12 71 ALA A C 1
ATOM 548 O O . ALA A 1 71 ? 13.280 -0.010 -14.673 1.00 92.12 71 ALA A O 1
ATOM 549 N N . ASP A 1 72 ? 13.075 2.143 -15.270 1.00 92.69 72 ASP A N 1
ATOM 550 C CA . ASP A 1 72 ? 14.408 2.547 -14.830 1.00 92.69 72 ASP A CA 1
ATOM 551 C C . ASP A 1 72 ? 14.425 2.945 -13.339 1.00 92.69 72 ASP A C 1
ATOM 553 O O . ASP A 1 72 ? 13.411 2.901 -12.627 1.00 92.69 72 ASP A O 1
ATOM 557 N N . GLY A 1 73 ? 15.595 3.351 -12.838 1.00 92.25 73 GLY A N 1
ATOM 558 C CA . GLY A 1 73 ? 15.751 3.769 -11.442 1.00 92.25 73 GLY A CA 1
ATOM 559 C C . GLY A 1 73 ? 14.876 4.972 -11.068 1.00 92.25 73 GLY A C 1
ATOM 560 O O . GLY A 1 73 ? 14.282 4.995 -9.988 1.00 92.25 73 GLY A O 1
ATOM 561 N N . HIS A 1 74 ? 14.730 5.950 -11.964 1.00 92.81 74 HIS A N 1
ATOM 562 C CA . HIS A 1 74 ? 13.924 7.141 -11.708 1.00 92.81 74 HIS A CA 1
ATOM 563 C C . HIS A 1 74 ? 12.429 6.811 -11.617 1.00 92.81 74 HIS A C 1
ATOM 565 O O . HIS A 1 74 ? 11.749 7.257 -10.688 1.00 92.81 74 HIS A O 1
ATOM 571 N N . ALA A 1 75 ? 11.917 5.996 -12.537 1.00 93.19 75 ALA A N 1
ATOM 572 C CA . ALA A 1 75 ? 10.546 5.504 -12.522 1.00 93.19 75 ALA A CA 1
ATOM 573 C C . ALA A 1 75 ? 10.267 4.648 -11.277 1.00 93.19 75 ALA A C 1
ATOM 575 O O . ALA A 1 75 ? 9.213 4.794 -10.657 1.00 93.19 75 ALA A O 1
ATOM 576 N N . THR A 1 76 ? 11.232 3.827 -10.856 1.00 95.50 76 THR A N 1
ATOM 577 C CA . THR A 1 76 ? 11.140 2.987 -9.651 1.00 95.50 76 THR A CA 1
ATOM 578 C C . THR A 1 76 ? 11.019 3.822 -8.375 1.00 95.50 76 THR A C 1
ATOM 580 O O . THR A 1 76 ? 10.160 3.555 -7.530 1.00 95.50 76 THR A O 1
ATOM 583 N N . VAL A 1 77 ? 11.835 4.873 -8.230 1.00 96.06 77 VAL A N 1
ATOM 584 C CA . VAL A 1 77 ? 11.742 5.797 -7.087 1.00 96.06 77 VAL A CA 1
ATOM 585 C C . VAL A 1 77 ? 10.393 6.511 -7.086 1.00 96.06 77 VAL A C 1
ATOM 587 O O . VAL A 1 77 ? 9.705 6.507 -6.065 1.00 96.06 77 VAL A O 1
ATOM 590 N N . ARG A 1 78 ? 9.961 7.054 -8.233 1.00 95.50 78 ARG A N 1
ATOM 591 C CA . ARG A 1 78 ? 8.654 7.720 -8.354 1.00 95.50 78 ARG A CA 1
ATOM 592 C C . ARG A 1 78 ? 7.497 6.792 -7.981 1.00 95.50 78 ARG A C 1
ATOM 594 O O . ARG A 1 78 ? 6.598 7.207 -7.254 1.00 95.50 78 ARG A O 1
ATOM 601 N N . ALA A 1 79 ? 7.533 5.540 -8.430 1.00 97.00 79 ALA A N 1
ATOM 602 C CA . ALA A 1 79 ? 6.507 4.551 -8.120 1.00 97.00 79 ALA A CA 1
ATOM 603 C C . ALA A 1 79 ? 6.454 4.207 -6.619 1.00 97.00 79 ALA A C 1
ATOM 605 O O . ALA A 1 79 ? 5.365 4.126 -6.050 1.00 97.00 79 ALA A O 1
ATOM 606 N N . ASN A 1 80 ? 7.609 4.089 -5.955 1.00 97.62 80 ASN A N 1
ATOM 607 C CA . ASN A 1 80 ? 7.674 3.913 -4.501 1.00 97.62 80 ASN A CA 1
ATOM 608 C C . ASN A 1 80 ? 7.153 5.142 -3.739 1.00 97.62 80 ASN A C 1
ATOM 610 O O . ASN A 1 80 ? 6.385 4.989 -2.791 1.00 97.62 80 ASN A O 1
ATOM 614 N N . CYS A 1 81 ? 7.520 6.359 -4.154 1.00 97.75 81 CYS A N 1
ATOM 615 C CA . CYS A 1 81 ? 6.993 7.589 -3.555 1.00 97.75 81 CYS A CA 1
ATOM 616 C C . CYS A 1 81 ? 5.470 7.669 -3.695 1.00 97.75 81 CYS A C 1
ATOM 618 O O . CYS A 1 81 ? 4.780 7.974 -2.724 1.00 97.75 81 CYS A O 1
ATOM 620 N N . PHE A 1 82 ? 4.948 7.339 -4.880 1.00 97.44 82 PHE A N 1
ATOM 621 C CA . PHE A 1 82 ? 3.512 7.258 -5.122 1.00 97.44 82 PHE A CA 1
ATOM 622 C C . PHE A 1 82 ? 2.837 6.251 -4.182 1.00 97.44 82 PHE A C 1
ATOM 624 O O . PHE A 1 82 ? 1.858 6.604 -3.531 1.00 97.44 82 PHE A O 1
ATOM 631 N N . LEU A 1 83 ? 3.371 5.029 -4.057 1.00 98.38 83 LEU A N 1
ATOM 632 C CA . LEU A 1 83 ? 2.833 4.015 -3.144 1.00 98.38 83 LEU A CA 1
ATOM 633 C C . LEU A 1 83 ? 2.738 4.543 -1.706 1.00 98.38 83 LEU A C 1
ATOM 635 O O . LEU A 1 83 ? 1.683 4.436 -1.083 1.00 98.38 83 LEU A O 1
ATOM 639 N N . ILE A 1 84 ? 3.816 5.137 -1.190 1.00 98.00 84 ILE A N 1
ATOM 640 C CA . ILE A 1 84 ? 3.841 5.667 0.177 1.00 98.00 84 ILE A CA 1
ATOM 641 C C . ILE A 1 84 ? 2.832 6.809 0.358 1.00 98.00 84 ILE A C 1
ATOM 643 O O . ILE A 1 84 ? 2.104 6.794 1.348 1.00 98.00 84 ILE A O 1
ATOM 647 N N . ASP A 1 85 ? 2.726 7.749 -0.589 1.00 97.94 85 ASP A N 1
ATOM 648 C CA . ASP A 1 85 ? 1.726 8.830 -0.527 1.00 97.94 85 ASP A CA 1
ATOM 649 C C . ASP A 1 85 ? 0.296 8.278 -0.441 1.00 97.94 85 ASP A C 1
ATOM 651 O O . ASP A 1 85 ? -0.496 8.713 0.396 1.00 97.94 85 ASP A O 1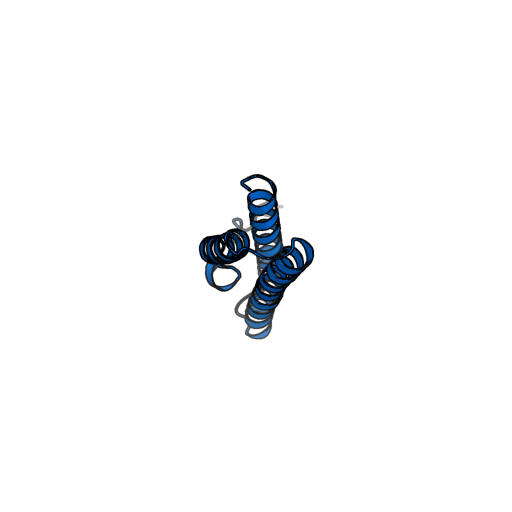
ATOM 655 N N . GLN A 1 86 ? -0.029 7.268 -1.253 1.00 97.62 86 GLN A N 1
ATOM 656 C CA . GLN A 1 86 ? -1.358 6.660 -1.220 1.00 97.62 86 GLN A CA 1
ATOM 657 C C . GLN A 1 86 ? -1.637 5.955 0.110 1.00 97.62 86 GLN A C 1
ATOM 659 O O . GLN A 1 86 ? -2.729 6.107 0.652 1.00 97.62 86 GLN A O 1
ATOM 664 N N . ILE A 1 87 ? -0.667 5.223 0.665 1.00 97.69 87 ILE A N 1
ATOM 665 C CA . ILE A 1 87 ? -0.830 4.552 1.963 1.00 97.69 87 ILE A CA 1
ATOM 666 C C . ILE A 1 87 ? -1.019 5.575 3.084 1.00 97.69 87 ILE A C 1
ATOM 668 O O . ILE A 1 87 ? -1.916 5.411 3.908 1.00 97.69 87 ILE A O 1
ATOM 672 N N . LEU A 1 88 ? -0.236 6.656 3.097 1.00 96.94 88 LEU A N 1
ATOM 673 C CA . LEU A 1 88 ? -0.392 7.728 4.080 1.00 96.94 88 LEU A CA 1
ATOM 674 C C . LEU A 1 88 ? -1.764 8.397 3.981 1.00 96.94 88 LEU A C 1
ATOM 676 O O . LEU A 1 88 ? -2.388 8.645 5.010 1.00 96.94 88 LEU A O 1
ATOM 680 N N . ARG A 1 89 ? -2.255 8.641 2.762 1.00 96.31 89 ARG A N 1
ATOM 681 C CA . ARG A 1 89 ? -3.587 9.210 2.532 1.00 96.31 89 ARG A CA 1
ATOM 682 C C . ARG A 1 89 ? -4.694 8.306 3.065 1.00 96.31 89 ARG A C 1
ATOM 684 O O . ARG A 1 89 ? -5.544 8.780 3.804 1.00 96.31 89 ARG A O 1
ATOM 691 N N . VAL A 1 90 ? -4.628 7.006 2.780 1.00 96.75 90 VAL A N 1
ATOM 692 C CA . VAL A 1 90 ? -5.598 6.029 3.299 1.00 96.75 90 VAL A CA 1
ATOM 693 C C . VAL A 1 90 ? -5.570 5.962 4.819 1.00 96.75 90 VAL A C 1
ATOM 695 O O . VAL A 1 90 ? -6.620 5.952 5.451 1.00 96.75 90 VAL A O 1
ATOM 698 N N . VAL A 1 91 ? -4.379 5.930 5.423 1.00 95.19 91 VAL A N 1
ATOM 699 C CA . VAL A 1 91 ? -4.238 5.940 6.885 1.00 95.19 91 VAL A CA 1
ATOM 700 C C . VAL A 1 91 ? -4.845 7.213 7.468 1.00 95.19 91 VAL A C 1
ATOM 702 O O . VAL A 1 91 ? -5.590 7.130 8.440 1.00 95.19 91 VAL A O 1
ATOM 705 N N . PHE A 1 92 ? -4.548 8.375 6.880 1.00 95.50 92 PHE A N 1
ATOM 706 C CA . PHE A 1 92 ? -5.082 9.664 7.313 1.00 95.50 92 PHE A CA 1
ATOM 707 C C . PHE A 1 92 ? -6.610 9.698 7.233 1.00 95.50 92 PHE A C 1
ATOM 709 O O . PHE A 1 92 ? -7.268 10.018 8.222 1.00 95.50 92 PHE A O 1
ATOM 716 N N . ASP A 1 93 ? -7.179 9.316 6.092 1.00 94.00 93 ASP A N 1
ATOM 717 C CA . ASP A 1 93 ? -8.627 9.279 5.897 1.00 94.00 93 ASP A CA 1
ATOM 718 C C . ASP A 1 93 ? -9.273 8.292 6.881 1.00 94.00 93 ASP A C 1
ATOM 720 O O . ASP A 1 93 ? -10.253 8.620 7.543 1.00 94.00 93 ASP A O 1
ATOM 724 N N . HIS A 1 94 ? -8.657 7.128 7.093 1.00 92.69 94 HIS A N 1
ATOM 725 C CA . HIS A 1 94 ? -9.132 6.136 8.050 1.00 92.69 94 HIS A CA 1
ATOM 726 C C . HIS A 1 94 ? -9.118 6.627 9.504 1.00 92.69 94 HIS A C 1
ATOM 728 O O . HIS A 1 94 ? -9.965 6.211 10.281 1.00 92.69 94 HIS A O 1
ATOM 734 N N . VAL A 1 95 ? -8.178 7.479 9.919 1.00 91.31 95 VAL A N 1
ATOM 735 C CA . VAL A 1 95 ? -8.156 7.987 11.306 1.00 91.31 95 VAL A CA 1
ATOM 736 C C . VAL A 1 95 ? -8.954 9.277 11.500 1.00 91.31 95 VAL A C 1
ATOM 738 O O . VAL A 1 95 ? -9.242 9.619 12.643 1.00 91.31 95 VAL A O 1
ATOM 741 N N . THR A 1 96 ? -9.287 10.000 10.426 1.00 92.44 96 THR A N 1
ATOM 742 C CA . THR A 1 96 ? -9.987 11.299 10.497 1.00 92.44 96 THR A CA 1
ATOM 743 C C . THR A 1 96 ? -11.457 11.242 10.100 1.00 92.44 96 THR A C 1
ATOM 745 O O . THR A 1 96 ? -12.232 12.068 10.569 1.00 92.44 96 THR A O 1
ATOM 748 N N . GLN A 1 97 ? -11.847 10.296 9.244 1.00 80.69 97 GLN A N 1
ATOM 749 C CA . GLN A 1 97 ? -13.225 10.127 8.765 1.00 80.69 97 GLN A CA 1
ATOM 750 C C . GLN A 1 97 ? -13.977 9.009 9.512 1.00 80.69 97 GLN A C 1
ATOM 752 O O . GLN A 1 97 ? -15.068 8.620 9.094 1.00 80.69 97 GLN A O 1
ATOM 757 N N . ARG A 1 98 ? -13.388 8.482 10.594 1.00 57.81 98 ARG A N 1
ATOM 758 C CA . ARG A 1 98 ? -14.015 7.542 11.536 1.00 57.81 98 ARG A CA 1
ATOM 759 C C . ARG A 1 98 ? -14.572 8.255 12.757 1.00 57.81 98 ARG A C 1
ATOM 761 O O . ARG A 1 98 ? -13.945 9.244 13.195 1.00 57.81 98 ARG A O 1
#

Sequence (98 aa):
MNSTLLDSDPIQEVSGRRAIVHRAALEGELREIAELDLPKGEQRARTLAVLRAALDHGRGEVEKRFLSGEADGHATVRANCFLIDQILRVVFDHVTQR

Radius of gyration: 17.66 Å; chains: 1; bounding box: 46×34×47 Å

Foldseek 3Di:
DDDPPPPPPPPDDQPPLVQLPPLVVLLVQLVVLVPDPDDPVVSVVSNVVSLVVSLVRNLVVLVVCPVVVVDDPVSSVVSNVSSVVSSVVSVVCSVPVD

pLDDT: mean 89.88, std 15.27, range [37.0, 98.62]